Protein AF-A0AAN0LEQ7-F1 (afdb_monomer)

Secondary structure (DSSP, 8-state):
-HHHHHHHHHHHHHHHHHHHHHHHHTTTTS--------S-HHHHHHHHTTSSBS--HHHHHHT--B-TTSBB-TT-HHHHHHHHHHHHHHHHHHHHH-HHHHHHHHHHHHHHHHHHHHHHHHHHHT----

Foldseek 3Di:
DVVLLVVVLLVVLLVVLQVLLVQQLVLQPVPDPPDPDPVPLVVVLVVVVSHQAAQRPVCVVLVQDADPVRGGDSPDPSSSVSSSVVSSVVSVVCLVVDVVVVVVSVVCSVVVVVVVVVVVVVCVVPPDDD

Structure (mmCIF, N/CA/C/O backbone):
data_AF-A0AAN0LEQ7-F1
#
_entry.id   AF-A0AAN0LEQ7-F1
#
loop_
_atom_site.group_PDB
_atom_site.id
_atom_site.type_symbol
_atom_site.label_atom_id
_atom_site.label_alt_id
_atom_site.label_comp_id
_atom_site.label_asym_id
_atom_site.label_entity_id
_atom_site.label_seq_id
_atom_site.pdbx_PDB_ins_code
_atom_site.Cartn_x
_atom_site.Cartn_y
_atom_site.Cartn_z
_atom_site.occupancy
_atom_site.B_iso_or_equiv
_atom_site.auth_seq_id
_atom_site.auth_comp_id
_atom_site.auth_asym_id
_atom_site.auth_atom_id
_atom_site.pdbx_PDB_model_num
ATOM 1 N N . MET A 1 1 ? -21.624 -2.097 10.013 1.00 71.12 1 MET A N 1
ATOM 2 C CA . MET A 1 1 ? -22.402 -1.984 8.751 1.00 71.12 1 MET A CA 1
ATOM 3 C C . MET A 1 1 ? -21.481 -2.341 7.596 1.00 71.12 1 MET A C 1
ATOM 5 O O . MET A 1 1 ? -20.402 -1.771 7.543 1.00 71.12 1 MET A O 1
ATOM 9 N N . ILE A 1 2 ? -21.880 -3.217 6.668 1.00 86.81 2 ILE A N 1
ATOM 10 C CA . ILE A 1 2 ? -20.991 -3.700 5.587 1.00 86.81 2 ILE A CA 1
ATOM 11 C C . ILE A 1 2 ? -20.389 -2.576 4.723 1.00 86.81 2 ILE A C 1
ATOM 13 O O . ILE A 1 2 ? -19.239 -2.661 4.308 1.00 86.81 2 ILE A O 1
ATOM 17 N N . VAL A 1 3 ? -21.130 -1.480 4.524 1.00 91.44 3 VAL A N 1
ATOM 18 C CA . VAL A 1 3 ? -20.666 -0.300 3.771 1.00 91.44 3 VAL A CA 1
ATOM 19 C C . VAL A 1 3 ? -19.410 0.319 4.396 1.00 91.44 3 VAL A C 1
ATOM 21 O O . VAL A 1 3 ? -18.480 0.668 3.673 1.00 91.44 3 VAL A O 1
ATOM 24 N N . TRP A 1 4 ? -19.350 0.404 5.731 1.00 92.44 4 TRP A N 1
ATOM 25 C CA . TRP A 1 4 ? -18.180 0.920 6.450 1.00 92.44 4 TRP A CA 1
ATOM 26 C C . TRP A 1 4 ? -16.948 0.046 6.210 1.00 92.44 4 TRP A C 1
ATOM 28 O O . TRP A 1 4 ? -15.879 0.558 5.894 1.00 92.44 4 TRP A O 1
ATOM 38 N N . HIS A 1 5 ? -17.111 -1.274 6.294 1.00 94.06 5 HIS A N 1
ATOM 39 C CA . HIS A 1 5 ? -16.017 -2.226 6.110 1.00 94.06 5 HIS A CA 1
ATOM 40 C C . HIS A 1 5 ? -15.457 -2.206 4.692 1.00 94.06 5 HIS A C 1
ATOM 42 O O . HIS A 1 5 ? -14.243 -2.229 4.516 1.00 94.06 5 HIS A O 1
ATOM 48 N N . VAL A 1 6 ? -16.321 -2.096 3.680 1.00 93.06 6 VAL A N 1
ATOM 49 C CA . VAL A 1 6 ? -15.886 -1.966 2.282 1.00 93.06 6 VAL A CA 1
ATOM 50 C C . VAL A 1 6 ? -15.135 -0.652 2.064 1.00 93.06 6 VAL A C 1
ATOM 52 O O . VAL A 1 6 ? -14.066 -0.649 1.454 1.00 93.06 6 VAL A O 1
ATOM 55 N N . PHE A 1 7 ? -15.649 0.460 2.594 1.00 94.56 7 PHE A N 1
ATOM 56 C CA . PHE A 1 7 ? -14.974 1.755 2.501 1.00 94.56 7 PHE A CA 1
ATOM 57 C C . PHE A 1 7 ? -13.601 1.738 3.191 1.00 94.56 7 PHE A C 1
ATOM 59 O O . PHE A 1 7 ? -12.608 2.183 2.609 1.00 94.56 7 PHE A O 1
ATOM 66 N N . ALA A 1 8 ? -13.529 1.179 4.401 1.00 94.81 8 ALA A N 1
ATOM 67 C CA . ALA A 1 8 ? -12.283 1.000 5.134 1.00 94.81 8 ALA A CA 1
ATOM 68 C C . ALA A 1 8 ? -11.297 0.124 4.347 1.00 94.81 8 ALA A C 1
ATOM 70 O O . ALA A 1 8 ? -10.143 0.511 4.191 1.00 94.81 8 ALA A O 1
ATOM 71 N N . ALA A 1 9 ? -11.750 -0.998 3.777 1.00 95.31 9 ALA A N 1
ATOM 72 C CA . ALA A 1 9 ? -10.916 -1.892 2.975 1.00 95.31 9 ALA A CA 1
ATOM 73 C C . ALA A 1 9 ? -10.313 -1.180 1.759 1.00 95.31 9 ALA A C 1
ATOM 75 O O . ALA A 1 9 ? -9.100 -1.219 1.565 1.00 95.31 9 ALA A O 1
ATOM 76 N N . ILE A 1 10 ? -11.134 -0.478 0.970 1.00 95.75 10 ILE A N 1
ATOM 77 C CA . ILE A 1 10 ? -10.662 0.280 -0.199 1.00 95.75 10 ILE A CA 1
ATOM 78 C C . ILE A 1 10 ? -9.652 1.348 0.228 1.00 95.75 10 ILE A C 1
ATOM 80 O O . ILE A 1 10 ? -8.608 1.494 -0.409 1.00 95.75 10 ILE A O 1
ATOM 84 N N . SER A 1 11 ? -9.927 2.059 1.322 1.00 96.25 11 SER A N 1
ATOM 85 C CA . SER A 1 11 ? -9.043 3.110 1.834 1.00 96.25 11 SER A CA 1
ATOM 86 C C . SER A 1 11 ? -7.695 2.536 2.281 1.00 96.25 11 SER A C 1
ATOM 88 O O . SER A 1 11 ? -6.648 3.021 1.858 1.00 96.25 11 SER A O 1
ATOM 90 N N . THR A 1 12 ? -7.703 1.459 3.070 1.00 96.44 12 THR A N 1
ATOM 91 C CA . THR A 1 12 ? -6.490 0.767 3.526 1.00 96.44 12 THR A CA 1
ATOM 92 C C . THR A 1 12 ? -5.680 0.210 2.360 1.00 96.44 12 THR A C 1
ATOM 94 O O . THR A 1 12 ? -4.468 0.399 2.321 1.00 96.44 12 THR A O 1
ATOM 97 N N . LEU A 1 13 ? -6.325 -0.438 1.387 1.00 97.50 13 LEU A N 1
ATOM 98 C CA . LEU A 1 13 ? -5.641 -0.995 0.218 1.00 97.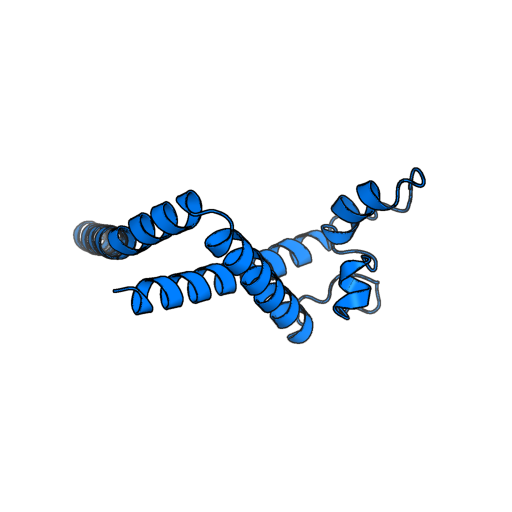50 13 LEU A CA 1
ATOM 99 C C . LEU A 1 13 ? -5.072 0.096 -0.694 1.00 97.50 13 LEU A C 1
ATOM 101 O O . LEU A 1 13 ? -3.979 -0.069 -1.228 1.00 97.50 13 LEU A O 1
ATOM 105 N N . THR A 1 14 ? -5.766 1.228 -0.828 1.00 97.75 14 THR A N 1
ATOM 106 C CA . THR A 1 14 ? -5.243 2.394 -1.555 1.00 97.75 14 THR A CA 1
ATOM 107 C C . THR A 1 14 ? -3.988 2.932 -0.872 1.00 97.75 14 THR A C 1
ATOM 109 O O . THR A 1 14 ? -2.969 3.117 -1.531 1.00 97.75 14 THR A O 1
ATOM 112 N N . LEU A 1 15 ? -4.020 3.122 0.453 1.00 97.69 15 LEU A N 1
ATOM 113 C CA . LEU A 1 15 ? -2.853 3.562 1.227 1.00 97.69 15 LEU A CA 1
ATOM 114 C C . LEU A 1 15 ? -1.694 2.562 1.145 1.00 97.69 15 LEU A C 1
ATOM 116 O O . LEU A 1 15 ? -0.539 2.969 1.035 1.00 97.69 15 LEU A O 1
ATOM 120 N N . LEU A 1 16 ? -1.990 1.261 1.142 1.00 97.00 16 LEU A N 1
ATOM 121 C CA . LEU A 1 16 ? -0.981 0.229 0.927 1.00 97.00 16 LEU A CA 1
ATOM 122 C C . LEU A 1 16 ? -0.371 0.328 -0.478 1.00 97.00 16 LEU A C 1
ATOM 124 O O . LEU A 1 16 ? 0.839 0.207 -0.613 1.00 97.00 16 LEU A O 1
ATOM 128 N N . GLY A 1 17 ? -1.170 0.609 -1.509 1.00 95.81 17 GLY A N 1
ATOM 129 C CA . GLY A 1 17 ? -0.674 0.841 -2.868 1.00 95.81 17 GLY A CA 1
ATOM 130 C C . GLY A 1 17 ? 0.244 2.061 -2.966 1.00 95.81 17 GLY A C 1
ATOM 131 O O . GLY A 1 17 ? 1.293 1.987 -3.604 1.00 95.81 17 GLY A O 1
ATOM 132 N N . VAL A 1 18 ? -0.087 3.150 -2.261 1.00 96.44 18 VAL A N 1
ATOM 133 C CA . VAL A 1 18 ? 0.802 4.318 -2.109 1.00 96.44 18 VAL A CA 1
ATOM 134 C C . VAL A 1 18 ? 2.113 3.911 -1.429 1.00 96.44 18 VAL A C 1
ATOM 136 O O . VAL A 1 18 ? 3.190 4.275 -1.895 1.00 96.44 18 VAL A O 1
ATOM 139 N N . ALA A 1 19 ? 2.047 3.123 -0.353 1.00 94.62 19 ALA A N 1
ATOM 140 C CA . ALA A 1 19 ? 3.238 2.644 0.342 1.00 94.62 19 ALA A CA 1
ATOM 141 C C . ALA A 1 19 ? 4.106 1.740 -0.549 1.00 94.62 19 ALA A C 1
ATOM 143 O O . ALA A 1 19 ? 5.324 1.880 -0.540 1.00 94.62 19 ALA A O 1
ATOM 144 N N . VAL A 1 20 ? 3.499 0.868 -1.362 1.00 90.62 20 VAL A N 1
ATOM 145 C CA . VAL A 1 20 ? 4.211 0.039 -2.349 1.00 90.62 20 VAL A CA 1
ATOM 146 C C . VAL A 1 20 ? 4.895 0.912 -3.400 1.00 90.62 20 VAL A C 1
ATOM 148 O O . VAL A 1 20 ? 6.053 0.664 -3.719 1.00 90.62 20 VAL A O 1
ATOM 151 N N . HIS A 1 21 ? 4.228 1.956 -3.896 1.00 91.38 21 HIS A N 1
ATOM 152 C CA . HIS A 1 21 ? 4.812 2.913 -4.839 1.00 91.38 21 HIS A CA 1
ATOM 153 C C . HIS A 1 21 ? 6.062 3.609 -4.262 1.00 91.38 21 HIS A C 1
ATOM 155 O O . HIS A 1 21 ? 7.103 3.639 -4.915 1.00 91.38 21 HIS A O 1
ATOM 161 N N . ILE A 1 22 ? 5.992 4.081 -3.010 1.00 90.81 22 ILE A N 1
ATOM 162 C CA . ILE A 1 22 ? 7.126 4.704 -2.297 1.00 90.81 22 ILE A CA 1
ATOM 163 C C . ILE A 1 22 ? 8.243 3.691 -2.014 1.00 90.81 22 ILE A C 1
ATOM 165 O O . ILE A 1 22 ? 9.430 3.981 -2.170 1.00 90.81 22 ILE A O 1
ATOM 169 N N . PHE A 1 23 ? 7.881 2.491 -1.563 1.00 86.19 23 PHE A N 1
ATOM 170 C CA . PHE A 1 23 ? 8.844 1.436 -1.268 1.00 86.19 23 PHE A CA 1
ATOM 171 C C . PHE A 1 23 ? 9.612 1.045 -2.528 1.00 86.19 23 PHE A C 1
ATOM 173 O O . PHE A 1 23 ? 10.831 0.923 -2.495 1.00 86.19 23 PHE A O 1
ATOM 180 N N . ARG A 1 24 ? 8.911 0.939 -3.658 1.00 82.12 24 ARG A N 1
ATOM 181 C CA . ARG A 1 24 ? 9.514 0.605 -4.941 1.00 82.12 24 ARG A CA 1
ATOM 182 C C . ARG A 1 24 ? 10.490 1.678 -5.413 1.00 82.12 24 ARG A C 1
ATOM 184 O O . ARG A 1 24 ? 11.610 1.339 -5.767 1.00 82.12 24 ARG A O 1
ATOM 191 N N . SER A 1 25 ? 10.141 2.961 -5.330 1.00 81.31 25 SER A N 1
ATOM 192 C CA . SER A 1 25 ? 11.091 4.035 -5.668 1.00 81.31 25 SER A CA 1
ATOM 193 C C . SER A 1 25 ? 12.290 4.103 -4.721 1.00 81.31 25 SER A C 1
ATOM 195 O O . SER A 1 25 ? 13.362 4.564 -5.106 1.00 81.31 25 SER A O 1
ATOM 197 N N . SER A 1 26 ? 12.140 3.617 -3.485 1.00 79.38 26 SER A N 1
ATOM 198 C CA . SER A 1 26 ? 13.240 3.545 -2.521 1.00 79.38 26 SER A CA 1
ATOM 199 C C . SER A 1 26 ? 14.315 2.536 -2.929 1.00 79.38 26 SER A C 1
ATOM 201 O O . SER A 1 26 ? 15.362 2.518 -2.313 1.00 79.38 26 SER A O 1
ATOM 203 N N . PHE A 1 27 ? 14.125 1.713 -3.961 1.00 70.31 27 PHE A N 1
ATOM 204 C CA . PHE A 1 27 ? 15.191 0.837 -4.458 1.00 70.31 27 PHE A CA 1
ATOM 205 C C . PHE A 1 27 ? 16.007 1.427 -5.609 1.00 70.31 27 PHE A C 1
ATOM 207 O O . PHE A 1 27 ? 16.964 0.787 -6.035 1.00 70.31 27 PHE A O 1
ATOM 214 N N . ASN A 1 28 ? 15.725 2.668 -6.035 1.00 70.31 28 ASN A N 1
ATOM 215 C CA . ASN A 1 28 ? 16.475 3.354 -7.103 1.00 70.31 28 ASN A CA 1
ATOM 216 C C . ASN A 1 28 ? 17.961 3.560 -6.766 1.00 70.31 28 ASN A C 1
ATOM 218 O O . ASN A 1 28 ? 18.758 3.822 -7.657 1.00 70.31 28 ASN A O 1
ATOM 222 N N . PHE A 1 29 ? 18.348 3.449 -5.491 1.00 63.81 29 PHE A N 1
ATOM 223 C CA . PHE A 1 29 ? 19.742 3.543 -5.057 1.00 63.81 29 PHE A CA 1
ATOM 224 C C . PHE A 1 29 ? 20.437 2.186 -4.882 1.00 63.81 29 PHE A C 1
ATOM 226 O O . PHE A 1 29 ? 21.630 2.173 -4.572 1.00 63.81 29 PHE A O 1
ATOM 233 N N . ILE A 1 30 ? 19.732 1.051 -5.006 1.00 60.78 30 ILE A N 1
ATOM 234 C CA . ILE A 1 30 ? 20.400 -0.252 -4.947 1.00 60.78 30 ILE A CA 1
ATOM 235 C C . ILE A 1 30 ? 21.143 -0.446 -6.272 1.00 60.78 30 ILE A C 1
ATOM 237 O O . ILE A 1 30 ? 2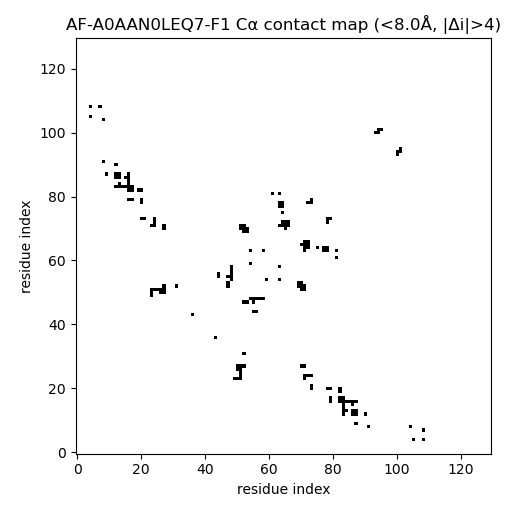0.494 -0.487 -7.317 1.00 60.78 30 ILE A O 1
ATOM 241 N N . PRO A 1 31 ? 22.486 -0.551 -6.239 1.00 48.78 31 PRO A N 1
ATOM 242 C CA . PRO A 1 31 ? 23.281 -0.686 -7.446 1.00 48.78 31 PRO A CA 1
ATOM 243 C C . PRO A 1 31 ? 22.904 -1.969 -8.177 1.00 48.78 31 PRO A C 1
ATOM 245 O O . PRO A 1 31 ? 22.635 -2.996 -7.549 1.00 48.78 31 PRO A O 1
ATOM 248 N N . ASP A 1 32 ? 22.900 -1.862 -9.502 1.00 50.66 32 ASP A N 1
ATOM 249 C CA . ASP A 1 32 ? 22.531 -2.886 -10.464 1.00 50.66 32 ASP A CA 1
ATOM 250 C C . ASP A 1 32 ? 22.787 -4.314 -9.973 1.00 50.66 32 ASP A C 1
ATOM 252 O O . ASP A 1 32 ? 23.926 -4.786 -9.905 1.00 50.66 32 ASP A O 1
ATOM 256 N N . LEU A 1 33 ? 21.712 -5.079 -9.787 1.00 48.19 33 LEU A N 1
ATOM 257 C CA . LEU A 1 33 ? 21.788 -6.501 -10.094 1.00 48.19 33 LEU A CA 1
ATOM 258 C C . LEU A 1 33 ? 21.818 -6.619 -11.620 1.00 48.19 33 LEU A C 1
ATOM 260 O O . LEU A 1 33 ? 20.863 -7.061 -12.256 1.00 48.19 33 LEU A O 1
ATOM 264 N N . PHE A 1 34 ? 22.941 -6.205 -12.216 1.00 44.31 34 PHE A N 1
ATOM 265 C CA . PHE A 1 34 ? 23.316 -6.624 -13.553 1.00 44.31 34 PHE A CA 1
ATOM 266 C C . PHE A 1 34 ? 23.409 -8.151 -13.509 1.00 44.31 34 PHE A C 1
ATOM 268 O O . PHE A 1 34 ? 24.393 -8.738 -13.069 1.00 44.31 34 PHE A O 1
ATOM 275 N N . VAL A 1 35 ? 22.310 -8.782 -13.912 1.00 45.41 35 VAL A N 1
ATOM 276 C CA . VAL A 1 35 ? 22.282 -9.942 -14.796 1.00 45.41 35 VAL A CA 1
ATOM 277 C C . VAL A 1 35 ? 23.322 -11.015 -14.441 1.00 45.41 35 VAL A C 1
ATOM 279 O O . VAL A 1 35 ? 24.235 -11.305 -15.206 1.00 45.41 35 VAL A O 1
ATOM 282 N N . SER A 1 36 ? 23.133 -11.689 -13.306 1.00 46.84 36 SER A N 1
ATOM 283 C CA . SER A 1 36 ? 23.569 -13.088 -13.154 1.00 46.84 36 SER A CA 1
ATOM 284 C C . SER A 1 36 ? 22.369 -14.034 -13.257 1.00 46.84 36 SER A C 1
ATOM 286 O O . SER A 1 36 ? 22.243 -15.008 -12.515 1.00 46.84 36 SER A O 1
ATOM 288 N N . GLY A 1 37 ? 21.453 -13.715 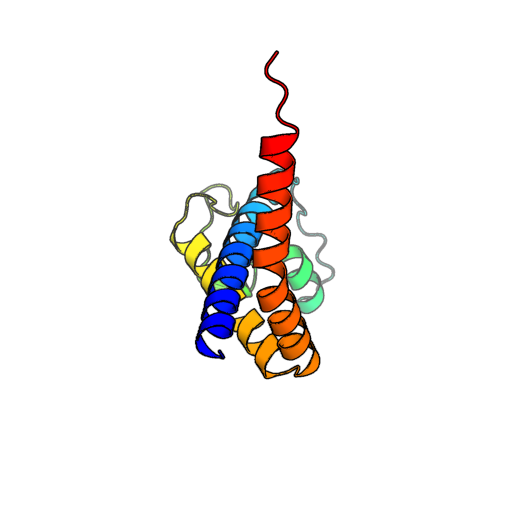-14.181 1.00 55.03 37 GLY A N 1
ATOM 289 C CA . GLY A 1 37 ? 20.269 -14.518 -14.458 1.00 55.03 37 GLY A CA 1
ATOM 290 C C . GLY A 1 37 ? 20.665 -15.973 -14.690 1.00 55.03 37 GLY A C 1
ATOM 291 O O . GLY A 1 37 ? 21.416 -16.302 -15.603 1.00 55.03 37 GLY A O 1
ATOM 292 N N . SER A 1 38 ? 20.152 -16.849 -13.838 1.00 61.34 38 SER A N 1
ATOM 293 C CA . SER A 1 38 ? 20.335 -18.298 -13.892 1.00 61.34 38 SER A CA 1
ATOM 294 C C . SER A 1 38 ? 19.470 -18.968 -14.971 1.00 61.34 38 SER A C 1
ATOM 296 O O . SER A 1 38 ? 19.416 -20.197 -15.038 1.00 61.34 38 SER A O 1
ATOM 298 N N . GLY A 1 39 ? 18.754 -18.175 -15.783 1.00 59.91 39 GLY A N 1
ATOM 299 C CA . GLY A 1 39 ? 17.784 -18.634 -16.778 1.00 59.91 39 GLY A CA 1
ATOM 300 C C . GLY A 1 39 ? 16.438 -19.044 -16.172 1.00 59.91 39 GLY A C 1
ATOM 301 O O . GLY A 1 39 ? 15.617 -19.663 -16.848 1.00 59.91 39 GLY A O 1
ATOM 302 N N . ARG A 1 40 ? 16.186 -18.736 -14.891 1.00 63.66 40 ARG A N 1
ATOM 303 C CA . ARG A 1 40 ? 14.963 -19.129 -14.177 1.00 63.66 40 ARG A CA 1
ATOM 304 C C . ARG A 1 40 ? 13.969 -17.977 -14.147 1.00 63.66 40 ARG A C 1
ATOM 306 O O . ARG A 1 40 ? 13.748 -17.377 -13.096 1.00 63.66 40 ARG A O 1
ATOM 313 N N . PHE A 1 41 ? 13.324 -17.752 -15.289 1.00 61.16 41 PHE A N 1
ATOM 314 C CA . PHE A 1 41 ? 12.330 -16.699 -15.535 1.00 61.16 41 PHE A CA 1
ATOM 315 C C . PHE A 1 41 ? 11.425 -16.413 -14.321 1.00 61.16 41 PHE A C 1
ATOM 317 O O . PHE A 1 41 ? 11.503 -15.342 -13.733 1.00 61.16 41 PHE A O 1
ATOM 324 N N . PHE A 1 42 ? 10.647 -17.395 -13.849 1.00 60.19 42 PHE A N 1
ATOM 325 C CA . PHE A 1 42 ? 9.686 -17.188 -12.751 1.00 60.19 42 PHE A CA 1
ATOM 326 C C . PHE A 1 42 ? 10.307 -16.758 -11.415 1.00 60.19 42 PHE A C 1
ATOM 328 O O . PHE A 1 42 ? 9.685 -16.016 -10.662 1.00 60.19 42 PHE A O 1
ATOM 335 N N . ARG A 1 43 ? 11.520 -17.225 -11.102 1.00 61.59 43 ARG A N 1
ATOM 336 C CA . ARG A 1 43 ? 12.202 -16.877 -9.847 1.00 61.59 43 ARG A CA 1
ATOM 337 C C . ARG A 1 43 ? 12.843 -15.497 -9.936 1.00 61.59 43 ARG A C 1
ATOM 339 O O . ARG A 1 43 ? 12.836 -14.754 -8.963 1.00 61.59 43 ARG A O 1
ATOM 346 N N . GLU A 1 44 ? 13.403 -15.185 -11.095 1.00 61.06 44 GLU A N 1
ATOM 347 C CA . GLU A 1 44 ? 14.069 -13.914 -11.365 1.00 61.06 44 GLU A CA 1
ATOM 348 C C . GLU A 1 44 ? 13.050 -12.776 -11.476 1.00 61.06 44 GLU A C 1
ATOM 350 O O . GLU A 1 44 ? 13.312 -11.700 -10.955 1.00 61.06 44 GLU A O 1
ATOM 355 N N . HIS A 1 45 ? 11.842 -13.036 -11.992 1.00 58.34 45 HIS A N 1
ATOM 356 C CA . HIS A 1 45 ? 10.743 -12.065 -11.982 1.00 58.34 45 HIS A CA 1
ATOM 357 C C . HIS A 1 45 ? 10.351 -11.585 -10.593 1.00 58.34 45 HIS A C 1
ATOM 359 O O . HIS A 1 45 ? 10.210 -10.391 -10.389 1.00 58.34 45 HIS A O 1
ATOM 365 N N . MET A 1 46 ? 10.216 -12.476 -9.609 1.00 61.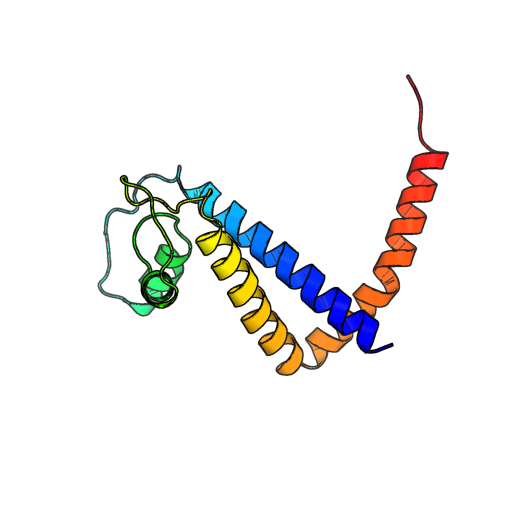22 46 MET A N 1
ATOM 366 C CA . MET A 1 46 ? 9.782 -12.054 -8.271 1.00 61.22 46 MET A CA 1
ATOM 367 C C . MET A 1 46 ? 10.743 -11.053 -7.622 1.00 61.22 46 MET A C 1
ATOM 369 O O . MET A 1 46 ? 10.309 -10.202 -6.856 1.00 61.22 46 MET A O 1
ATOM 373 N N . ILE A 1 47 ? 12.040 -11.171 -7.910 1.00 60.38 47 ILE A N 1
ATOM 374 C CA . ILE A 1 47 ? 13.065 -10.279 -7.366 1.00 60.38 47 ILE A CA 1
ATOM 375 C C . ILE A 1 47 ? 13.191 -9.037 -8.252 1.00 60.38 47 ILE A C 1
ATOM 377 O O . ILE A 1 47 ? 13.184 -7.928 -7.733 1.00 60.38 47 ILE A O 1
ATOM 381 N N . ASN A 1 48 ? 13.237 -9.202 -9.574 1.00 59.47 48 ASN A N 1
ATOM 382 C CA . ASN A 1 48 ? 13.405 -8.097 -10.518 1.00 59.47 48 ASN A CA 1
ATOM 383 C C . ASN A 1 48 ? 12.189 -7.162 -10.556 1.00 59.47 48 ASN A C 1
ATOM 385 O O . ASN A 1 48 ? 12.373 -5.957 -10.625 1.00 59.47 48 ASN A O 1
ATOM 389 N N . ASP A 1 49 ? 10.967 -7.686 -10.429 1.00 60.97 49 ASP A N 1
ATOM 390 C CA . ASP A 1 49 ? 9.746 -6.873 -10.368 1.00 60.97 49 ASP A CA 1
ATOM 391 C C . ASP A 1 49 ? 9.664 -6.077 -9.041 1.00 60.97 49 ASP A C 1
ATOM 393 O O . ASP A 1 49 ? 9.005 -5.039 -8.969 1.00 60.97 49 ASP A O 1
ATOM 397 N N . MET A 1 50 ? 10.334 -6.544 -7.975 1.00 59.22 50 MET A N 1
ATOM 398 C CA . MET A 1 50 ? 10.469 -5.806 -6.708 1.00 59.22 50 MET A CA 1
ATOM 399 C C . MET A 1 50 ? 11.585 -4.760 -6.750 1.00 59.22 50 MET A C 1
ATOM 401 O O . MET A 1 50 ? 11.515 -3.761 -6.032 1.00 59.22 50 MET A O 1
ATOM 405 N N . LEU A 1 51 ? 12.609 -4.991 -7.570 1.00 60.19 51 LEU A N 1
ATOM 406 C CA . LEU A 1 51 ? 13.658 -4.021 -7.825 1.00 60.19 51 LEU A CA 1
ATOM 407 C C . LEU A 1 51 ? 13.106 -2.912 -8.725 1.00 60.19 51 LEU A C 1
ATOM 409 O O . LEU A 1 51 ? 12.178 -3.084 -9.516 1.00 60.19 51 LEU A O 1
ATOM 413 N N . SER A 1 52 ? 13.645 -1.716 -8.554 1.00 57.38 52 SER A N 1
ATOM 414 C CA . SER A 1 52 ? 13.173 -0.536 -9.267 1.00 57.38 52 SER A CA 1
ATOM 415 C C . SER A 1 52 ? 13.862 -0.326 -10.615 1.00 57.38 52 SER A C 1
ATOM 417 O O . SER A 1 52 ? 13.639 0.690 -11.265 1.00 57.38 52 SER A O 1
ATOM 419 N N . ALA A 1 53 ? 14.695 -1.278 -11.027 1.00 59.03 53 ALA A N 1
ATOM 420 C CA . ALA A 1 53 ? 15.475 -1.232 -12.248 1.00 59.03 53 ALA A CA 1
ATOM 421 C C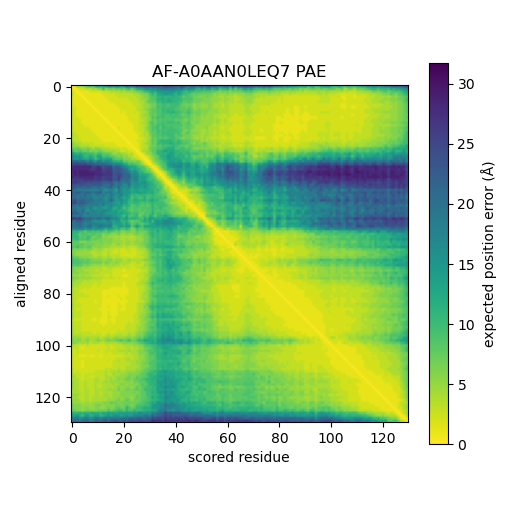 . ALA A 1 53 ? 15.035 -2.356 -13.190 1.00 59.03 53 ALA A C 1
ATOM 423 O O . ALA A 1 53 ? 14.855 -3.497 -12.761 1.00 59.03 53 ALA A O 1
ATOM 424 N N . ASN A 1 54 ? 14.947 -2.027 -14.480 1.00 58.75 54 ASN A N 1
ATOM 425 C CA . ASN A 1 54 ? 14.466 -2.877 -15.573 1.00 58.75 54 ASN A CA 1
ATOM 426 C C . ASN A 1 54 ? 12.958 -3.177 -15.561 1.00 58.75 54 ASN A C 1
ATOM 428 O O . ASN A 1 54 ? 12.287 -3.206 -14.530 1.00 58.75 54 ASN A O 1
ATOM 432 N N . TYR A 1 55 ? 12.431 -3.415 -16.764 1.00 60.66 55 TYR A N 1
ATOM 433 C CA . TYR A 1 55 ? 11.046 -3.818 -16.981 1.00 60.66 55 TYR A CA 1
ATOM 434 C C . TYR A 1 55 ? 10.833 -5.250 -16.485 1.00 60.66 55 TYR A C 1
ATOM 436 O O . TYR A 1 55 ? 11.303 -6.211 -17.102 1.00 60.66 55 TYR A O 1
ATOM 444 N N . GLY A 1 56 ? 10.079 -5.393 -15.398 1.00 68.06 56 GLY A N 1
ATOM 445 C CA . GLY A 1 56 ? 9.459 -6.655 -15.031 1.00 68.06 56 GLY A CA 1
ATOM 446 C C . GLY A 1 56 ? 8.401 -7.089 -16.050 1.00 68.06 56 GLY A C 1
ATOM 447 O O . GLY A 1 56 ? 7.891 -6.286 -16.838 1.00 68.06 56 GLY A O 1
ATOM 448 N N . PHE A 1 57 ? 8.013 -8.365 -16.036 1.00 70.75 57 PHE A N 1
ATOM 449 C CA . PHE A 1 57 ? 6.944 -8.849 -16.924 1.00 70.75 57 PHE A CA 1
ATOM 450 C C . PHE A 1 57 ? 5.623 -8.121 -16.643 1.00 70.75 57 PHE A C 1
ATOM 452 O O . PHE A 1 57 ? 4.940 -7.669 -17.565 1.00 70.75 57 PHE A O 1
ATOM 459 N N . TRP A 1 58 ? 5.287 -7.954 -15.362 1.00 74.19 58 TRP A N 1
ATOM 460 C CA . TRP A 1 58 ? 4.081 -7.238 -14.955 1.00 74.19 58 TRP A CA 1
ATOM 461 C C . TRP A 1 58 ? 4.162 -5.740 -15.228 1.00 74.19 58 TRP A C 1
ATOM 463 O O . TRP A 1 58 ? 3.135 -5.130 -15.513 1.00 74.19 58 TRP A O 1
ATOM 473 N N . ASP A 1 59 ? 5.363 -5.165 -15.234 1.00 76.81 59 ASP A N 1
ATOM 474 C CA . ASP A 1 59 ? 5.571 -3.769 -15.615 1.00 76.81 59 ASP A CA 1
ATOM 475 C C . ASP A 1 59 ? 5.334 -3.535 -17.097 1.00 76.81 59 ASP A C 1
ATOM 477 O O . ASP A 1 59 ? 4.726 -2.535 -17.469 1.00 76.81 59 ASP A O 1
ATOM 481 N N . MET A 1 60 ? 5.744 -4.482 -17.942 1.00 77.81 60 MET A N 1
ATOM 482 C CA . MET A 1 60 ? 5.447 -4.435 -19.370 1.00 77.81 60 MET A CA 1
ATOM 483 C C . MET A 1 60 ? 3.937 -4.517 -19.628 1.00 77.81 60 MET A C 1
ATOM 485 O O . MET A 1 60 ? 3.418 -3.782 -20.465 1.00 77.81 60 MET A O 1
ATOM 489 N N . ILE A 1 61 ? 3.217 -5.368 -18.888 1.00 81.06 61 ILE A N 1
ATOM 490 C CA . ILE A 1 61 ? 1.755 -5.488 -19.005 1.00 81.06 61 ILE A CA 1
ATOM 491 C C . ILE A 1 61 ? 1.048 -4.231 -18.494 1.00 81.06 61 ILE A C 1
ATOM 493 O O . ILE A 1 61 ? 0.133 -3.729 -19.145 1.00 81.06 61 ILE A O 1
ATOM 497 N N . ALA A 1 62 ? 1.446 -3.727 -17.325 1.00 84.31 62 ALA A N 1
ATOM 498 C CA . ALA A 1 62 ? 0.839 -2.547 -16.717 1.00 84.31 62 ALA A 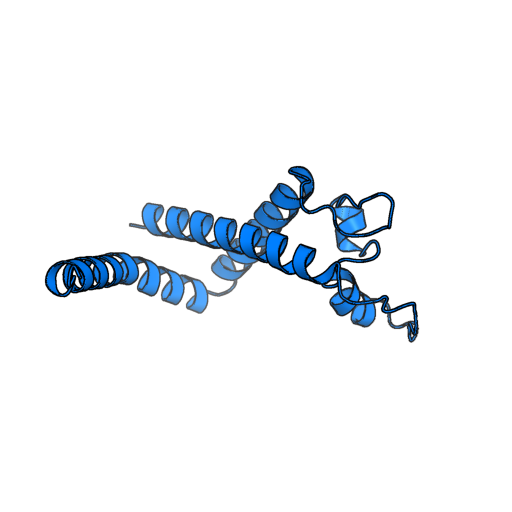CA 1
ATOM 499 C C . ALA A 1 62 ? 1.251 -1.241 -17.419 1.00 84.31 62 ALA A C 1
ATOM 501 O O . ALA A 1 62 ? 0.596 -0.208 -17.257 1.00 84.31 62 ALA A O 1
ATOM 502 N N . GLY A 1 63 ? 2.326 -1.282 -18.209 1.00 86.88 63 GLY A N 1
ATOM 503 C CA . GLY A 1 63 ? 2.934 -0.118 -18.832 1.00 86.88 63 GLY A CA 1
ATOM 504 C C . GLY A 1 63 ? 3.566 0.818 -17.804 1.00 86.88 63 GLY A C 1
ATOM 505 O O . GLY A 1 63 ? 3.395 2.032 -17.927 1.00 86.88 63 GLY A O 1
ATOM 506 N N . THR A 1 64 ? 4.234 0.272 -16.786 1.00 88.06 64 THR A N 1
ATOM 507 C CA . THR A 1 64 ? 4.992 1.049 -15.796 1.00 88.06 64 THR A CA 1
ATOM 508 C C . THR A 1 64 ? 6.008 1.946 -16.511 1.00 88.06 64 THR A C 1
ATOM 510 O O . THR A 1 64 ? 6.689 1.517 -17.440 1.00 88.06 64 THR A O 1
ATOM 513 N N . GLU A 1 65 ? 6.076 3.208 -16.104 1.00 89.56 65 GLU A N 1
ATOM 514 C CA . GLU A 1 65 ? 6.995 4.209 -16.638 1.00 89.56 65 GLU A CA 1
ATOM 515 C C . GLU A 1 65 ? 8.329 4.172 -15.895 1.00 89.56 65 GLU A C 1
ATOM 517 O O . GLU A 1 65 ? 8.383 4.043 -14.669 1.00 89.56 65 GLU A O 1
ATOM 522 N N . TYR A 1 66 ? 9.401 4.321 -16.660 1.00 86.62 66 TYR A N 1
ATOM 523 C CA . TYR A 1 66 ? 10.766 4.390 -16.166 1.00 86.62 66 TYR A CA 1
ATOM 524 C C . TYR A 1 66 ? 11.413 5.668 -16.696 1.00 86.62 66 TYR A C 1
ATOM 526 O O . TYR A 1 66 ? 11.027 6.170 -17.757 1.00 86.62 66 TYR A O 1
ATOM 534 N N . ASP A 1 67 ? 12.379 6.198 -15.955 1.00 85.06 67 ASP A N 1
ATOM 535 C CA . ASP A 1 67 ? 13.153 7.357 -16.374 1.00 85.06 67 ASP A CA 1
ATOM 536 C C . ASP A 1 67 ? 14.152 7.000 -17.494 1.00 85.06 67 ASP A C 1
ATOM 538 O O . ASP A 1 67 ? 14.264 5.860 -17.955 1.00 85.06 67 ASP A O 1
ATOM 542 N N . LYS A 1 68 ? 14.899 8.004 -17.960 1.00 83.31 68 LYS A N 1
ATOM 543 C CA . LYS A 1 68 ? 15.907 7.844 -19.023 1.00 83.31 68 LYS A CA 1
ATOM 544 C C . LYS A 1 68 ? 17.056 6.892 -18.645 1.00 83.31 68 LYS A C 1
ATOM 546 O O . LYS A 1 68 ? 17.777 6.450 -19.534 1.00 83.31 68 LYS A O 1
ATOM 551 N N . GLU A 1 69 ? 17.265 6.652 -17.352 1.00 78.25 69 GLU A N 1
ATOM 552 C CA . GLU A 1 69 ? 18.324 5.802 -16.800 1.00 78.25 69 GLU A CA 1
ATOM 553 C C . GLU A 1 69 ? 17.806 4.376 -16.539 1.00 78.25 69 GLU A C 1
ATOM 555 O O . GLU A 1 69 ? 18.592 3.481 -16.244 1.00 78.25 69 GLU A O 1
ATOM 560 N N . GLY A 1 70 ? 16.506 4.134 -16.748 1.00 77.19 70 GLY A N 1
ATOM 561 C CA . GLY A 1 70 ? 15.872 2.829 -16.594 1.00 77.19 70 GLY A CA 1
ATOM 562 C C . GLY A 1 70 ? 15.396 2.539 -15.170 1.00 77.19 70 GLY A C 1
ATOM 563 O O . GLY A 1 70 ? 15.083 1.382 -14.872 1.00 77.19 70 GLY A O 1
ATOM 564 N N . PHE A 1 71 ? 15.316 3.558 -14.308 1.00 81.12 71 PHE A N 1
ATOM 565 C CA . PHE A 1 71 ? 14.775 3.445 -12.956 1.00 81.12 71 PHE A CA 1
ATOM 566 C C . PHE A 1 71 ? 13.286 3.762 -12.910 1.00 81.12 71 PHE A C 1
ATOM 568 O O . PHE A 1 71 ? 12.754 4.515 -13.723 1.00 81.12 71 PHE A O 1
ATOM 575 N N . TYR A 1 72 ? 12.601 3.177 -11.935 1.00 85.31 72 TYR A N 1
ATOM 576 C CA . TYR A 1 72 ? 11.189 3.409 -11.688 1.00 85.31 72 TYR A CA 1
ATOM 577 C C . TYR A 1 72 ? 10.912 4.901 -11.479 1.00 85.31 72 TYR A C 1
ATOM 579 O O . TYR A 1 72 ? 11.452 5.523 -10.555 1.00 85.31 72 TYR A O 1
ATOM 587 N N . GLU A 1 73 ? 10.031 5.462 -12.310 1.00 89.50 73 GLU A N 1
ATOM 588 C CA . GLU A 1 73 ? 9.678 6.879 -12.251 1.00 89.50 73 GLU A CA 1
ATOM 589 C C . GLU A 1 73 ? 8.724 7.135 -11.077 1.00 89.50 73 GLU A C 1
ATOM 591 O O . GLU A 1 73 ? 7.524 6.839 -11.139 1.00 89.50 73 GLU A O 1
ATOM 596 N N . PHE A 1 74 ? 9.264 7.680 -9.985 1.00 89.44 74 PHE A N 1
ATOM 597 C CA . PHE A 1 74 ? 8.503 7.965 -8.769 1.00 89.44 74 PHE A CA 1
ATOM 598 C C . PHE A 1 74 ? 7.461 9.065 -8.979 1.00 89.44 74 PHE A C 1
ATOM 600 O O . PHE A 1 74 ? 6.360 8.976 -8.448 1.00 89.44 74 PHE A O 1
ATOM 607 N N . PHE A 1 75 ? 7.752 10.092 -9.780 1.00 92.00 75 PHE A N 1
ATOM 608 C CA . PHE A 1 75 ? 6.813 11.200 -9.969 1.00 92.00 75 PHE A CA 1
ATOM 609 C C . PHE A 1 75 ? 5.716 10.893 -10.999 1.00 92.00 75 PHE A C 1
ATOM 611 O O . PHE A 1 75 ? 4.850 11.734 -11.262 1.00 92.00 75 PHE A O 1
ATOM 618 N N . SER A 1 76 ? 5.694 9.680 -11.558 1.00 93.75 76 SER A N 1
ATOM 619 C CA . SER A 1 76 ? 4.651 9.252 -12.483 1.00 93.75 76 SER A CA 1
ATOM 620 C C . SER A 1 76 ? 3.333 8.974 -11.755 1.00 93.75 76 SER A C 1
ATOM 622 O O . SER A 1 76 ? 3.164 8.003 -11.011 1.00 93.75 76 SER A O 1
ATOM 624 N N . LEU A 1 77 ? 2.322 9.789 -12.066 1.00 95.19 77 LEU A N 1
ATOM 625 C CA . LEU A 1 77 ? 0.941 9.546 -11.637 1.00 95.19 77 LEU A CA 1
ATOM 626 C C . LEU A 1 77 ? 0.380 8.234 -12.198 1.00 95.19 77 LEU A C 1
ATOM 628 O O . LEU A 1 77 ? -0.515 7.640 -11.592 1.00 95.19 77 LEU A O 1
ATOM 632 N N . LYS A 1 78 ? 0.871 7.781 -13.357 1.00 94.88 78 LYS A N 1
ATOM 633 C CA . LYS A 1 78 ? 0.471 6.502 -13.944 1.00 94.88 78 LYS A CA 1
ATOM 634 C C . LYS A 1 78 ? 0.976 5.351 -13.084 1.00 94.88 78 LYS A C 1
ATOM 636 O O . LYS A 1 78 ? 0.184 4.486 -12.723 1.00 94.88 78 LYS A O 1
ATOM 641 N N . ASN A 1 79 ? 2.242 5.395 -12.685 1.00 93.25 79 ASN A N 1
ATOM 642 C CA . ASN A 1 79 ? 2.851 4.411 -11.797 1.00 93.25 79 ASN A CA 1
ATOM 643 C C . ASN A 1 79 ? 2.140 4.335 -10.444 1.00 93.25 79 ASN A C 1
ATOM 645 O O . ASN A 1 79 ? 1.795 3.243 -9.993 1.00 93.25 79 ASN A O 1
ATOM 649 N N . LEU A 1 80 ? 1.821 5.488 -9.847 1.00 95.12 80 LEU A N 1
ATOM 650 C CA . LEU A 1 80 ? 1.020 5.543 -8.624 1.00 95.12 80 LEU A CA 1
ATOM 651 C C . LEU A 1 80 ? -0.351 4.870 -8.809 1.00 95.12 80 LEU A C 1
ATOM 653 O O . LEU A 1 80 ? -0.770 4.059 -7.983 1.00 95.12 80 LEU A O 1
ATOM 657 N N . ARG A 1 81 ? -1.053 5.170 -9.910 1.00 96.00 81 ARG A N 1
ATOM 658 C CA . ARG A 1 81 ? -2.350 4.547 -10.227 1.00 96.00 81 ARG A CA 1
ATOM 659 C C . ARG A 1 81 ? -2.225 3.041 -10.425 1.00 96.00 81 ARG A C 1
ATOM 661 O O . ARG A 1 81 ? -3.074 2.311 -9.917 1.00 96.00 81 ARG A O 1
ATOM 668 N N . ILE A 1 82 ? -1.196 2.572 -11.129 1.00 93.19 82 ILE A N 1
ATOM 669 C CA . ILE A 1 82 ? -0.924 1.141 -11.323 1.00 93.19 82 ILE A CA 1
ATOM 670 C C . ILE A 1 82 ? -0.752 0.461 -9.963 1.00 93.19 82 ILE A C 1
ATOM 672 O O . ILE A 1 82 ? -1.450 -0.511 -9.686 1.00 93.19 82 ILE A O 1
ATOM 676 N N . CYS A 1 83 ? 0.091 1.004 -9.080 1.00 92.94 83 CYS A N 1
ATOM 677 C CA . CYS A 1 83 ? 0.297 0.441 -7.746 1.00 92.94 83 CYS A CA 1
ATOM 678 C C . CYS A 1 83 ? -1.006 0.392 -6.938 1.00 92.94 83 CYS A C 1
ATOM 680 O O . CYS A 1 83 ? -1.379 -0.672 -6.451 1.00 92.94 83 CYS A O 1
ATOM 682 N N . CYS A 1 84 ? -1.751 1.498 -6.854 1.00 96.38 84 CYS A N 1
ATOM 683 C CA . CYS A 1 84 ? -3.017 1.533 -6.118 1.00 96.38 84 CYS A CA 1
ATOM 684 C C . CYS A 1 84 ? -4.055 0.555 -6.682 1.00 96.38 84 CYS A C 1
ATOM 686 O O . CYS A 1 84 ? -4.654 -0.209 -5.928 1.00 96.38 84 CYS A O 1
ATOM 688 N N . THR A 1 85 ? -4.259 0.546 -8.001 1.00 95.00 85 THR A N 1
ATOM 689 C CA . THR A 1 85 ? -5.249 -0.333 -8.645 1.00 95.00 85 THR A CA 1
ATOM 690 C C . THR A 1 85 ? -4.882 -1.804 -8.502 1.00 95.00 85 THR A C 1
ATOM 692 O O . THR A 1 85 ? -5.752 -2.614 -8.183 1.00 95.00 85 THR A O 1
ATOM 695 N N . HIS A 1 86 ? -3.604 -2.153 -8.659 1.00 92.25 86 HIS A N 1
ATOM 696 C CA . HIS A 1 86 ? -3.132 -3.521 -8.493 1.00 92.25 86 HIS A CA 1
ATOM 697 C C . HIS A 1 86 ? -3.269 -3.991 -7.040 1.00 92.25 86 HIS A C 1
ATOM 699 O O . HIS A 1 86 ? -3.843 -5.050 -6.789 1.00 92.25 86 HIS A O 1
ATOM 705 N N . THR A 1 87 ? -2.831 -3.183 -6.067 1.00 94.88 87 THR A N 1
ATOM 706 C CA . THR A 1 87 ? -2.973 -3.508 -4.640 1.00 94.88 87 THR A CA 1
ATOM 707 C C . THR A 1 87 ? -4.437 -3.637 -4.229 1.00 94.88 87 THR A C 1
ATOM 709 O O . THR A 1 87 ? -4.782 -4.565 -3.499 1.00 94.88 87 THR A O 1
ATOM 712 N N . MET A 1 88 ? -5.318 -2.766 -4.727 1.00 95.94 88 MET A N 1
ATOM 713 C CA . MET A 1 88 ? -6.758 -2.897 -4.506 1.00 95.94 88 MET A CA 1
ATOM 714 C C . MET A 1 88 ? -7.313 -4.190 -5.104 1.00 95.94 88 MET A C 1
ATOM 716 O O . MET A 1 88 ? -8.018 -4.914 -4.408 1.00 95.94 88 MET A O 1
ATOM 720 N N . ALA A 1 89 ? -7.002 -4.499 -6.365 1.00 94.00 89 ALA A N 1
ATOM 721 C CA . ALA A 1 89 ? -7.521 -5.686 -7.039 1.00 94.00 89 ALA A CA 1
ATOM 722 C C . ALA A 1 89 ? -7.086 -6.976 -6.327 1.00 94.00 89 ALA A C 1
ATOM 724 O O . ALA A 1 89 ? -7.925 -7.815 -6.001 1.00 94.00 89 ALA A O 1
ATOM 725 N N . VAL A 1 90 ? -5.790 -7.105 -6.025 1.00 93.12 90 VAL A N 1
ATOM 726 C CA . VAL A 1 90 ? -5.234 -8.274 -5.329 1.00 93.12 90 VAL A CA 1
ATOM 727 C C . VAL A 1 90 ? -5.738 -8.350 -3.887 1.00 93.12 90 VAL A C 1
ATOM 729 O O . VAL A 1 90 ? -6.129 -9.421 -3.431 1.00 93.12 90 VAL A O 1
ATOM 732 N N . GLY A 1 91 ? -5.779 -7.226 -3.169 1.00 94.94 91 GLY A N 1
ATOM 733 C CA . GLY A 1 91 ? -6.242 -7.182 -1.783 1.00 94.94 91 GLY A CA 1
ATOM 734 C C . GLY A 1 91 ? -7.724 -7.521 -1.634 1.00 94.94 91 GLY A C 1
ATOM 735 O O . GLY A 1 91 ? -8.089 -8.303 -0.759 1.00 94.94 91 GLY A O 1
ATOM 736 N N . LEU A 1 92 ? -8.578 -7.004 -2.523 1.00 94.06 92 LEU A N 1
ATOM 737 C CA . LEU A 1 92 ? -9.996 -7.364 -2.557 1.00 94.06 92 LEU A CA 1
ATOM 738 C C . LEU A 1 92 ? -10.184 -8.833 -2.938 1.00 94.06 92 LEU A C 1
ATOM 740 O O . LEU A 1 92 ? -10.969 -9.523 -2.294 1.00 94.06 92 LEU A O 1
ATOM 744 N N . ALA A 1 93 ? -9.437 -9.334 -3.927 1.00 94.69 93 ALA A N 1
ATOM 745 C CA . ALA A 1 93 ? -9.462 -10.753 -4.270 1.00 94.69 93 ALA A CA 1
ATOM 746 C C . ALA A 1 93 ? -9.063 -11.627 -3.070 1.00 94.69 93 ALA A C 1
ATOM 748 O O . ALA A 1 93 ? -9.727 -12.623 -2.799 1.00 94.69 93 ALA A O 1
ATOM 749 N N . ALA A 1 94 ? -8.043 -11.231 -2.302 1.00 94.69 94 ALA A N 1
ATOM 750 C CA . ALA A 1 94 ? -7.638 -11.932 -1.088 1.00 94.69 94 ALA A CA 1
ATOM 751 C C . ALA A 1 94 ? -8.726 -11.892 -0.002 1.00 94.69 94 ALA A C 1
ATOM 753 O O . ALA A 1 94 ? -9.034 -12.926 0.588 1.00 94.69 94 ALA A O 1
ATOM 754 N N . PHE A 1 95 ? -9.353 -10.739 0.242 1.00 93.62 95 PHE A N 1
ATOM 755 C CA . PHE A 1 95 ? -10.465 -10.646 1.192 1.00 93.62 95 PHE A CA 1
ATOM 756 C C . PHE A 1 95 ? -11.651 -11.533 0.801 1.00 93.62 95 PHE A C 1
ATOM 758 O O . PHE A 1 95 ? -12.222 -12.189 1.666 1.00 93.62 95 PHE A O 1
ATOM 765 N N . LEU A 1 96 ? -11.992 -11.594 -0.488 1.00 89.38 96 LEU A N 1
ATOM 766 C CA . LEU A 1 96 ? -13.097 -12.417 -0.987 1.00 89.38 96 LEU A CA 1
ATOM 767 C C . LEU A 1 96 ? -12.763 -13.914 -1.026 1.00 89.38 96 LEU A C 1
ATOM 769 O O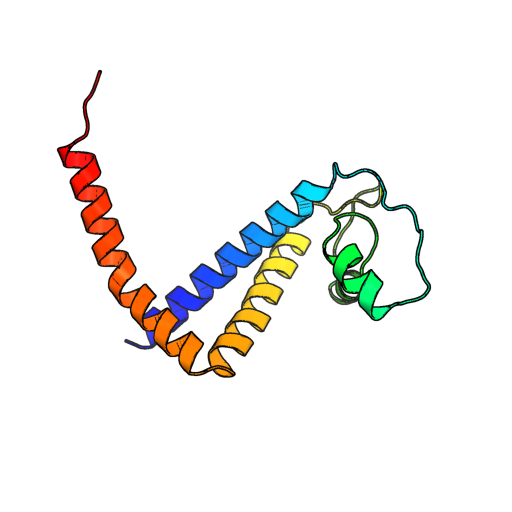 . LEU A 1 96 ? -13.654 -14.742 -0.864 1.00 89.38 96 LEU A O 1
ATOM 773 N N . ALA A 1 97 ? -11.497 -14.270 -1.248 1.00 93.81 97 ALA A N 1
ATOM 774 C CA . ALA A 1 97 ? -11.058 -15.661 -1.316 1.00 93.81 97 ALA A CA 1
ATOM 775 C C . ALA A 1 97 ? -10.848 -16.293 0.070 1.00 93.81 97 ALA A C 1
ATOM 777 O O . ALA A 1 97 ? -10.962 -17.511 0.212 1.00 93.81 97 ALA A O 1
ATOM 778 N N . PHE A 1 98 ? -10.538 -15.490 1.092 1.00 93.50 98 PHE A N 1
ATOM 779 C CA . PHE A 1 98 ? -10.182 -15.976 2.423 1.00 93.50 98 PHE A CA 1
ATOM 780 C C . PHE A 1 98 ? -11.100 -15.387 3.501 1.00 93.50 98 PHE A C 1
ATOM 782 O O . PHE A 1 98 ? -10.783 -14.361 4.102 1.00 93.50 98 PHE A O 1
ATOM 789 N N . ASN A 1 99 ? -12.193 -16.093 3.822 1.00 88.88 99 ASN A N 1
ATOM 790 C CA . ASN A 1 99 ? -13.148 -15.690 4.873 1.00 88.88 99 ASN A CA 1
ATOM 791 C C . ASN A 1 99 ? -12.482 -15.264 6.199 1.00 88.88 99 ASN A C 1
ATOM 793 O O . ASN A 1 99 ? -12.831 -14.199 6.710 1.00 88.88 99 ASN A O 1
ATOM 797 N N . PRO A 1 100 ? -11.473 -15.988 6.736 1.00 93.19 100 PRO A N 1
ATOM 798 C CA . PRO A 1 100 ? -10.830 -15.580 7.986 1.00 93.19 100 PRO A CA 1
ATOM 799 C C . PRO A 1 100 ? -10.097 -14.236 7.896 1.00 93.19 100 PRO A C 1
ATOM 801 O O . PRO A 1 100 ? -9.887 -13.578 8.913 1.00 93.19 100 PRO A O 1
ATOM 804 N N . LEU A 1 101 ? -9.659 -13.833 6.699 1.00 92.50 101 LEU A N 1
ATOM 805 C CA . LEU A 1 101 ? -8.982 -12.557 6.486 1.00 92.50 101 LEU A CA 1
ATOM 806 C C . LEU A 1 101 ? -9.987 -11.403 6.509 1.00 92.50 101 LEU A C 1
ATOM 808 O O . LEU A 1 101 ? -9.731 -10.390 7.158 1.00 92.50 101 LEU A O 1
ATOM 812 N N . TRP A 1 102 ? -11.134 -11.579 5.848 1.00 93.25 102 TRP A N 1
ATOM 813 C CA . TRP A 1 102 ? -12.227 -10.610 5.880 1.00 93.25 102 TRP A CA 1
ATOM 814 C C . TRP A 1 102 ? -12.749 -10.398 7.304 1.00 93.25 102 TRP A C 1
ATOM 816 O O . TRP A 1 102 ? -12.802 -9.263 7.768 1.00 93.25 102 TRP A O 1
ATOM 826 N N . GLU A 1 103 ? -13.046 -11.474 8.035 1.00 93.88 103 GLU A N 1
ATOM 827 C CA . GLU A 1 103 ? -13.552 -11.391 9.413 1.00 93.88 103 GLU A CA 1
ATOM 828 C C . GLU A 1 103 ? -12.589 -10.622 10.329 1.00 93.88 103 GLU A C 1
ATOM 830 O O . GLU A 1 103 ? -12.984 -9.645 10.970 1.00 93.88 103 GLU A O 1
ATOM 835 N N . LYS A 1 104 ? -11.297 -10.980 10.310 1.00 95.06 104 LYS A N 1
ATOM 836 C CA . LYS A 1 104 ? -10.263 -10.272 11.083 1.00 95.06 104 LYS A CA 1
ATOM 837 C C . LYS A 1 104 ? -10.133 -8.808 10.682 1.00 95.06 104 LYS A C 1
ATOM 839 O O . LYS A 1 104 ? -9.960 -7.952 11.547 1.00 95.06 104 LYS A O 1
ATOM 844 N N . PHE A 1 105 ? -10.206 -8.508 9.386 1.00 95.19 105 PHE A N 1
ATOM 845 C CA . PHE A 1 105 ? -10.160 -7.129 8.917 1.00 95.19 105 PHE A CA 1
ATOM 846 C C . PHE A 1 105 ? -11.336 -6.322 9.473 1.00 95.19 105 PHE A C 1
ATOM 848 O O . PHE A 1 105 ? -11.123 -5.238 10.013 1.00 95.19 105 PHE A O 1
ATOM 855 N N . THR A 1 106 ? -12.560 -6.856 9.403 1.00 95.00 106 THR A N 1
ATOM 856 C CA . THR A 1 106 ? -13.749 -6.170 9.931 1.00 95.00 106 THR A CA 1
ATOM 857 C C . THR A 1 106 ? -13.673 -5.951 11.440 1.00 95.00 106 THR A C 1
ATOM 859 O O . THR A 1 106 ? -13.989 -4.860 11.909 1.00 95.00 106 THR A O 1
ATOM 862 N N . GLU A 1 107 ? -13.150 -6.925 12.191 1.00 95.19 107 GLU A N 1
ATOM 863 C CA . GLU A 1 107 ? -12.931 -6.797 13.634 1.00 95.19 107 GLU A CA 1
ATOM 864 C C . GLU A 1 107 ? -11.960 -5.652 13.962 1.00 95.19 107 GLU A C 1
ATOM 866 O O . GLU A 1 107 ? -12.221 -4.834 14.849 1.00 95.19 107 GLU A O 1
ATOM 871 N N . VAL A 1 108 ? -10.841 -5.568 13.236 1.00 95.06 108 VAL A N 1
ATOM 872 C CA . VAL A 1 108 ? -9.867 -4.481 13.403 1.00 95.06 108 VAL A CA 1
ATOM 873 C C . VAL A 1 108 ? -10.477 -3.143 12.990 1.00 95.06 108 VAL A C 1
ATOM 875 O O . VAL A 1 108 ? -10.308 -2.158 13.706 1.00 95.06 108 VAL A O 1
ATOM 878 N N . ALA A 1 109 ? -11.213 -3.099 11.880 1.00 94.62 109 ALA A N 1
ATOM 879 C CA . ALA A 1 109 ? -11.855 -1.886 11.381 1.00 94.62 109 ALA A CA 1
ATOM 880 C C . ALA A 1 109 ? -12.916 -1.328 12.347 1.00 94.62 109 ALA A C 1
ATOM 882 O O . ALA A 1 109 ? -13.101 -0.113 12.404 1.00 94.62 109 ALA A O 1
ATOM 883 N N . ASP A 1 110 ? -13.580 -2.186 13.124 1.00 95.25 110 ASP A N 1
ATOM 884 C CA . ASP A 1 110 ? -14.542 -1.766 14.147 1.00 95.25 110 ASP A CA 1
ATOM 885 C C . ASP A 1 110 ? -13.850 -1.261 15.424 1.00 95.25 110 ASP A C 1
ATOM 887 O O . ASP A 1 110 ? -14.320 -0.311 16.051 1.00 95.25 110 ASP A O 1
ATOM 891 N N . LYS A 1 111 ? -12.709 -1.850 15.806 1.00 95.06 111 LYS A N 1
ATOM 892 C CA . LYS A 1 111 ? -11.979 -1.490 17.039 1.00 95.06 111 LYS A CA 1
ATOM 893 C C . LYS A 1 111 ? -11.028 -0.302 16.871 1.00 95.06 111 LYS A C 1
ATOM 895 O O . LYS A 1 111 ? -10.826 0.465 17.817 1.00 95.06 111 LYS A O 1
ATOM 900 N N . ALA A 1 112 ? -10.425 -0.146 15.693 1.00 93.31 112 ALA A N 1
ATOM 901 C CA . ALA A 1 112 ? -9.381 0.846 15.444 1.00 93.31 112 ALA A CA 1
ATOM 902 C C . ALA A 1 112 ? -9.823 2.298 15.711 1.00 93.31 112 ALA A C 1
ATOM 904 O O . ALA A 1 112 ? -9.051 3.012 16.352 1.00 93.31 112 ALA A O 1
ATOM 905 N N . PRO A 1 113 ? -11.031 2.758 15.319 1.00 93.19 113 PRO A N 1
ATOM 906 C CA . PRO A 1 113 ? -11.458 4.131 15.591 1.00 93.19 113 PRO A CA 1
ATOM 907 C C . PRO A 1 113 ? -11.491 4.462 17.086 1.00 93.19 113 PRO A C 1
ATOM 909 O O . PRO A 1 113 ? -10.972 5.497 17.499 1.00 93.19 113 PRO A O 1
ATOM 912 N N . SER A 1 114 ? -12.037 3.565 17.913 1.00 94.50 114 SER A N 1
ATOM 913 C CA . SER A 1 114 ? -12.082 3.754 19.367 1.00 94.50 114 SER A CA 1
ATOM 914 C C . SER A 1 114 ? -10.685 3.767 19.984 1.00 94.50 114 SER A C 1
ATOM 916 O O . SER A 1 114 ? -10.411 4.588 20.857 1.00 94.50 114 SER A O 1
ATOM 918 N N . TRP A 1 115 ? -9.786 2.898 19.513 1.00 95.50 115 TRP A N 1
ATOM 919 C CA . TRP A 1 115 ? -8.397 2.877 19.973 1.00 95.50 115 TRP A CA 1
ATOM 920 C C . TRP A 1 115 ? -7.636 4.155 19.593 1.00 95.50 115 TRP A C 1
ATOM 922 O O . TRP A 1 115 ? -6.972 4.747 20.442 1.00 95.50 115 TRP A O 1
ATOM 932 N N . LEU A 1 116 ? -7.774 4.620 18.347 1.00 94.19 116 LEU A N 1
ATOM 933 C CA . LEU A 1 116 ? -7.162 5.865 17.878 1.00 94.19 116 LEU A CA 1
ATOM 934 C C . LEU A 1 116 ? -7.700 7.079 18.637 1.00 94.19 116 LEU A C 1
ATOM 936 O O . LEU A 1 116 ? -6.930 7.967 18.992 1.00 94.19 116 LEU A O 1
ATOM 940 N N . TRP A 1 117 ? -9.001 7.099 18.932 1.00 96.81 117 TRP A N 1
ATOM 941 C CA . TRP A 1 117 ? -9.606 8.152 19.739 1.00 96.81 117 TRP A CA 1
ATOM 942 C C . TRP A 1 117 ? -9.060 8.162 21.167 1.00 96.81 117 TRP A C 1
ATOM 944 O O . TRP A 1 117 ? -8.643 9.207 21.659 1.00 96.81 117 TRP A O 1
ATOM 954 N N . ALA A 1 118 ? -8.987 6.999 21.816 1.00 96.75 118 ALA A N 1
ATOM 955 C CA . ALA A 1 118 ? -8.405 6.883 23.150 1.00 96.75 118 ALA A CA 1
ATOM 956 C C . ALA A 1 118 ? -6.936 7.336 23.172 1.00 96.75 118 ALA A C 1
ATOM 958 O O . ALA A 1 118 ? -6.530 8.073 24.068 1.00 96.75 118 ALA A O 1
ATOM 959 N N . LEU A 1 119 ? -6.152 6.954 22.157 1.00 96.12 119 LEU A N 1
ATOM 960 C CA . LEU A 1 119 ? -4.772 7.408 22.003 1.00 96.12 119 LEU A CA 1
ATOM 961 C C . LEU A 1 119 ? -4.693 8.930 21.832 1.00 96.12 119 LEU A C 1
ATOM 963 O O . LEU A 1 119 ? -3.839 9.567 22.440 1.00 96.12 119 LEU A O 1
ATOM 967 N N . PHE A 1 120 ? -5.571 9.515 21.020 1.00 96.44 120 PHE A N 1
ATOM 968 C CA . PHE A 1 120 ? -5.622 10.957 20.802 1.00 96.44 120 PHE A CA 1
ATOM 969 C C . PHE A 1 120 ? -5.919 11.724 22.096 1.00 96.44 120 PHE A C 1
ATOM 971 O O . PHE A 1 120 ? -5.175 12.642 22.439 1.00 96.44 120 PHE A O 1
ATOM 978 N N . ILE A 1 121 ? -6.941 11.305 22.849 1.00 97.19 121 ILE A N 1
ATOM 979 C CA . ILE A 1 121 ? -7.279 11.899 24.150 1.00 97.19 121 ILE A CA 1
ATOM 980 C C . ILE A 1 121 ? -6.111 11.768 25.125 1.00 97.19 121 ILE A C 1
ATOM 982 O O . ILE A 1 121 ? -5.671 12.770 25.683 1.00 97.19 121 ILE A O 1
ATOM 986 N N . TYR A 1 122 ? -5.531 10.571 25.241 1.00 96.44 122 TYR A N 1
ATOM 987 C CA . TYR A 1 122 ? -4.358 10.343 26.081 1.00 96.44 122 TYR A CA 1
ATOM 988 C C . TYR A 1 122 ? -3.205 11.296 25.732 1.00 96.44 122 TYR A C 1
ATOM 990 O O . TYR A 1 122 ? -2.551 11.839 26.622 1.00 96.44 122 TYR A O 1
ATOM 998 N N . ARG A 1 123 ? -2.952 11.541 24.439 1.00 94.88 123 ARG A N 1
ATOM 999 C CA . ARG A 1 123 ? -1.904 12.474 24.000 1.00 94.88 123 ARG A CA 1
ATOM 1000 C C . ARG A 1 123 ? -2.207 13.923 24.366 1.00 94.88 123 ARG A C 1
ATOM 1002 O O . ARG A 1 123 ? -1.264 14.621 24.711 1.00 94.88 123 ARG A O 1
ATOM 1009 N N . ILE A 1 124 ? -3.467 14.358 24.318 1.00 95.50 124 ILE A N 1
ATOM 1010 C CA . ILE A 1 124 ? -3.870 15.705 24.755 1.00 95.50 124 ILE A CA 1
ATOM 1011 C C . ILE A 1 124 ? -3.691 15.858 26.265 1.00 95.50 124 ILE A C 1
ATOM 1013 O O . ILE A 1 124 ? -3.096 16.831 26.716 1.00 95.50 124 ILE A O 1
ATOM 1017 N N . GLU A 1 125 ? -4.179 14.894 27.044 1.00 95.75 125 GLU A N 1
ATOM 1018 C CA . GLU A 1 125 ? -4.124 14.937 28.511 1.00 95.75 125 GLU A CA 1
ATOM 1019 C C . GLU A 1 125 ? -2.689 14.927 29.048 1.00 95.75 125 GLU A C 1
ATOM 1021 O O . GLU A 1 125 ? -2.415 15.491 30.103 1.00 95.75 125 GLU A O 1
ATOM 1026 N N . ASN A 1 126 ? -1.768 14.308 28.308 1.00 94.94 126 ASN A N 1
ATOM 1027 C CA . ASN A 1 126 ? -0.356 14.200 28.670 1.00 94.94 126 ASN A CA 1
ATOM 1028 C C . ASN A 1 126 ? 0.539 15.139 27.845 1.00 94.94 126 ASN A C 1
ATOM 1030 O O . ASN A 1 126 ? 1.755 14.940 27.789 1.00 94.94 126 ASN A O 1
ATOM 1034 N N . LEU A 1 127 ? -0.036 16.140 27.171 1.00 92.75 127 LEU A N 1
ATOM 1035 C CA . LEU A 1 127 ? 0.737 17.080 26.370 1.00 92.75 127 LEU A CA 1
ATOM 1036 C C . LEU A 1 127 ? 1.439 18.089 27.290 1.00 92.75 127 LEU A C 1
ATOM 1038 O O . LEU A 1 127 ? 0.826 19.018 27.810 1.00 92.75 127 LEU A O 1
ATOM 1042 N N . THR A 1 128 ? 2.742 17.914 27.498 1.00 84.94 128 THR A N 1
ATOM 1043 C CA . THR A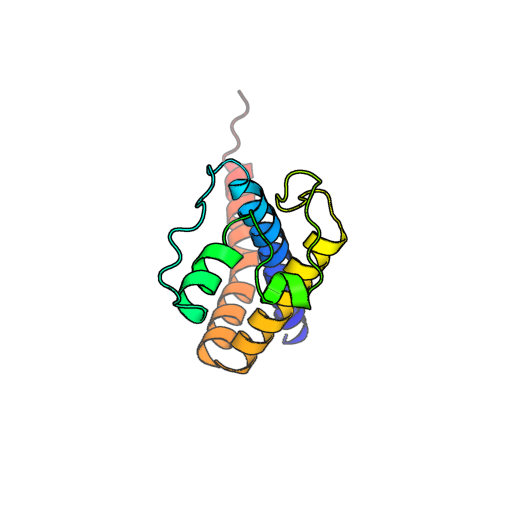 1 128 ? 3.573 18.899 28.200 1.00 84.94 128 THR A CA 1
ATOM 1044 C C . THR A 1 128 ? 4.112 19.916 27.202 1.00 84.94 128 THR A C 1
ATOM 1046 O O . THR A 1 128 ? 4.905 19.561 26.328 1.00 84.94 128 THR A O 1
ATOM 1049 N N . PHE A 1 129 ? 3.706 21.176 27.337 1.00 76.19 129 PHE A N 1
ATOM 1050 C CA . PHE A 1 129 ? 4.362 22.285 26.649 1.00 76.19 129 PHE A CA 1
ATOM 1051 C C . PHE A 1 129 ? 5.637 22.651 27.421 1.00 76.19 129 PHE A C 1
ATOM 1053 O O . PHE A 1 129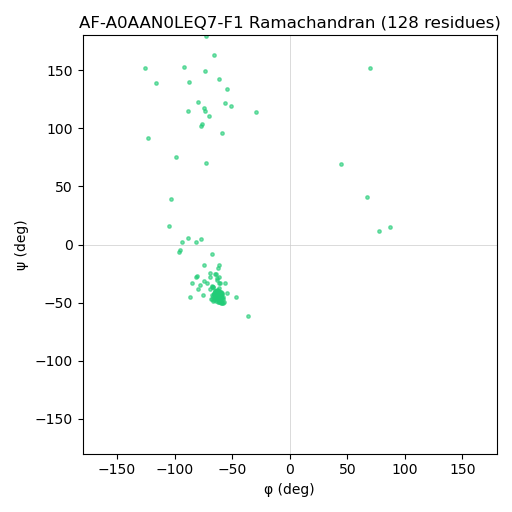 ? 5.564 22.911 28.623 1.00 76.19 129 PHE A O 1
ATOM 1060 N N . ILE A 1 130 ? 6.788 22.599 26.743 1.00 63.00 130 ILE A N 1
ATOM 1061 C CA . ILE A 1 130 ? 8.063 23.159 27.225 1.00 63.00 130 ILE A CA 1
ATOM 1062 C C . ILE A 1 130 ? 8.102 24.637 26.847 1.00 63.00 130 ILE A C 1
ATOM 1064 O O . ILE A 1 130 ? 7.730 24.936 25.688 1.00 63.00 130 ILE A O 1
#

Radius of gyration: 19.47 Å; Cα contacts (8 Å, |Δi|>4): 93; chains: 1; bounding box: 46×42×48 Å

pLDDT: mean 83.46, std 15.24, range [44.31, 97.75]

Mean predicted aligned error: 8.09 Å

Sequence (130 aa):
MIVWHVFAAISTLTLLGVAVHIFRSSFNFIPDLFVSGSGRFFREHMINDMLSANYGFWDMIAGTEYDKEGFYEFFSLKNLRICCTHTMAVGLAAFLAFNPLWEKFTEVADKAPSWLWALFIYRIENLTFI

Solvent-accessible surface area (backbone atoms only — not comparable to full-atom values): 7334 Å² total; per-residue (Å²): 110,73,68,58,49,52,53,49,48,55,51,54,28,37,53,48,8,51,50,50,41,55,55,32,40,67,34,62,78,60,76,79,84,73,77,82,75,85,79,50,63,78,66,50,40,66,54,38,54,59,41,20,51,62,85,22,74,67,33,64,74,71,59,58,56,54,46,99,88,41,32,48,37,70,90,36,67,64,40,46,50,51,31,21,52,51,36,36,53,54,49,51,49,48,36,73,73,32,64,73,54,37,54,52,48,47,55,49,66,67,48,46,61,60,53,53,48,51,51,50,53,52,50,60,79,66,60,78,86,130